Protein AF-A0A2J7Q2E6-F1 (afdb_monomer_lite)

Structure (mmCIF, N/CA/C/O backbone):
data_AF-A0A2J7Q2E6-F1
#
_entry.id   AF-A0A2J7Q2E6-F1
#
loop_
_atom_site.group_PDB
_atom_site.id
_atom_site.type_symbol
_atom_site.label_atom_id
_atom_site.label_alt_id
_atom_site.label_comp_id
_atom_site.label_asym_id
_atom_site.label_entity_id
_atom_site.label_seq_id
_atom_site.pdbx_PDB_ins_code
_atom_site.Cartn_x
_atom_site.Cartn_y
_atom_site.Cartn_z
_atom_site.occupancy
_atom_site.B_iso_or_equiv
_atom_site.auth_seq_id
_atom_site.auth_comp_id
_atom_site.auth_asym_id
_atom_site.auth_atom_id
_atom_site.pdbx_PDB_model_num
ATOM 1 N N . MET A 1 1 ? -3.993 6.551 -7.805 1.00 82.69 1 MET A N 1
ATOM 2 C CA . MET A 1 1 ? -4.299 5.877 -6.525 1.00 82.69 1 MET A CA 1
ATOM 3 C C . MET A 1 1 ? -5.710 6.246 -6.129 1.00 82.69 1 MET A C 1
ATOM 5 O O . MET A 1 1 ? -6.049 7.419 -6.225 1.00 82.69 1 MET A O 1
ATOM 9 N N . SER A 1 2 ? -6.499 5.266 -5.706 1.00 92.56 2 SER A N 1
ATOM 10 C CA . SER A 1 2 ? -7.880 5.470 -5.256 1.00 92.56 2 SER A CA 1
ATOM 11 C C . SER A 1 2 ? -8.072 4.818 -3.895 1.00 92.56 2 SER A C 1
ATOM 13 O O . SER A 1 2 ? -7.471 3.780 -3.622 1.00 92.56 2 SER A O 1
ATOM 15 N N . ILE A 1 3 ? -8.894 5.423 -3.040 1.00 94.50 3 ILE A N 1
ATOM 16 C CA . ILE A 1 3 ? -9.083 4.992 -1.655 1.00 94.50 3 ILE A CA 1
ATOM 17 C C . ILE A 1 3 ? -10.569 4.849 -1.341 1.00 94.50 3 ILE A C 1
ATOM 19 O O . ILE A 1 3 ? -11.373 5.700 -1.718 1.00 94.50 3 ILE A O 1
ATOM 23 N N . VAL A 1 4 ? -10.924 3.782 -0.633 1.00 96.38 4 VAL A N 1
ATOM 24 C CA . VAL A 1 4 ? -12.251 3.608 -0.040 1.00 96.38 4 VAL A CA 1
ATOM 25 C C . VAL A 1 4 ? -12.102 3.125 1.397 1.00 96.38 4 VAL A C 1
ATOM 27 O O . VAL A 1 4 ? -11.210 2.337 1.714 1.00 96.38 4 VAL A O 1
ATOM 30 N N . GLU A 1 5 ? -12.962 3.618 2.282 1.00 96.44 5 GLU A N 1
ATOM 31 C CA . GLU A 1 5 ? -12.970 3.231 3.688 1.00 96.44 5 GLU A CA 1
ATOM 32 C C . GLU A 1 5 ? -14.276 2.519 4.052 1.00 96.44 5 GLU A C 1
ATOM 34 O O . GLU A 1 5 ? -15.370 3.038 3.838 1.00 96.44 5 GLU A O 1
ATOM 39 N N . LEU A 1 6 ? -14.146 1.341 4.661 1.00 96.44 6 LEU A N 1
ATOM 40 C CA . LEU A 1 6 ? -15.229 0.584 5.273 1.00 96.44 6 LEU A CA 1
ATOM 41 C C . LEU A 1 6 ? -15.269 0.923 6.769 1.00 96.44 6 LEU A C 1
ATOM 43 O O . LEU A 1 6 ? -14.531 0.354 7.579 1.00 96.44 6 L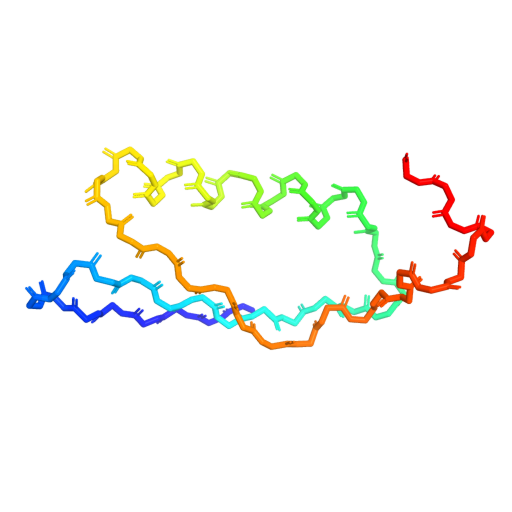EU A O 1
ATOM 47 N N . LEU A 1 7 ? -16.129 1.878 7.131 1.00 94.56 7 LEU A N 1
ATOM 48 C CA . LEU A 1 7 ? -16.173 2.481 8.471 1.00 94.56 7 LEU A CA 1
ATOM 49 C C . LEU A 1 7 ? -16.434 1.462 9.592 1.00 94.56 7 LEU A C 1
ATOM 51 O O . LEU A 1 7 ? -15.821 1.548 10.655 1.00 94.56 7 LEU A O 1
ATOM 55 N N . LYS A 1 8 ? -17.323 0.488 9.351 1.00 94.94 8 LYS A N 1
ATOM 56 C CA . LYS A 1 8 ? -17.740 -0.505 10.354 1.00 94.94 8 LYS A CA 1
ATOM 57 C C . LYS A 1 8 ? -16.575 -1.381 10.821 1.00 94.94 8 LYS A C 1
ATOM 59 O O . LYS A 1 8 ? -16.420 -1.615 12.015 1.00 94.94 8 LYS A O 1
ATOM 64 N N . ASP A 1 9 ? -15.734 -1.800 9.883 1.00 94.44 9 ASP A N 1
ATOM 65 C CA . ASP A 1 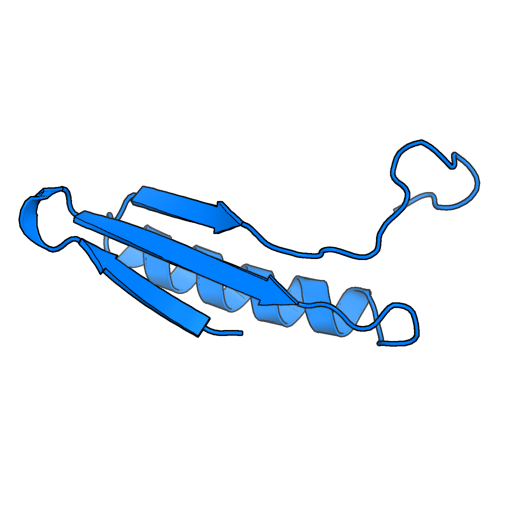9 ? -14.628 -2.729 10.129 1.00 94.44 9 ASP A CA 1
ATOM 66 C C . ASP A 1 9 ? -13.280 -2.017 10.308 1.00 94.44 9 ASP A C 1
ATOM 68 O O . ASP A 1 9 ? -12.254 -2.666 10.535 1.00 94.44 9 ASP A O 1
ATOM 72 N N . LYS A 1 10 ? -13.273 -0.677 10.210 1.00 95.94 10 LYS A N 1
ATOM 73 C CA . LYS A 1 10 ? -12.066 0.162 10.202 1.00 95.94 10 LYS A CA 1
ATOM 74 C C . LYS A 1 10 ? -11.057 -0.312 9.153 1.00 95.94 10 LYS A C 1
ATOM 76 O O . LYS A 1 10 ? -9.856 -0.353 9.421 1.00 95.94 10 LYS A O 1
ATOM 81 N N . ILE A 1 11 ? -11.548 -0.699 7.976 1.00 97.56 11 ILE A N 1
ATOM 82 C CA . ILE A 1 11 ? -10.722 -1.158 6.856 1.00 97.56 11 ILE A CA 1
ATOM 83 C C . ILE A 1 11 ? -10.587 -0.020 5.850 1.00 97.56 11 ILE A C 1
ATOM 85 O O . ILE A 1 11 ? -11.574 0.563 5.417 1.00 97.56 11 ILE A O 1
ATOM 89 N N . VAL A 1 12 ? -9.359 0.263 5.444 1.00 97.75 12 VAL A N 1
ATOM 90 C CA . VAL A 1 12 ? -9.031 1.118 4.309 1.00 97.75 12 VAL A CA 1
ATOM 91 C C . VAL A 1 12 ? -8.572 0.216 3.175 1.00 97.75 12 VAL A C 1
ATOM 93 O O . VAL A 1 12 ? -7.643 -0.569 3.353 1.00 97.75 12 VAL A O 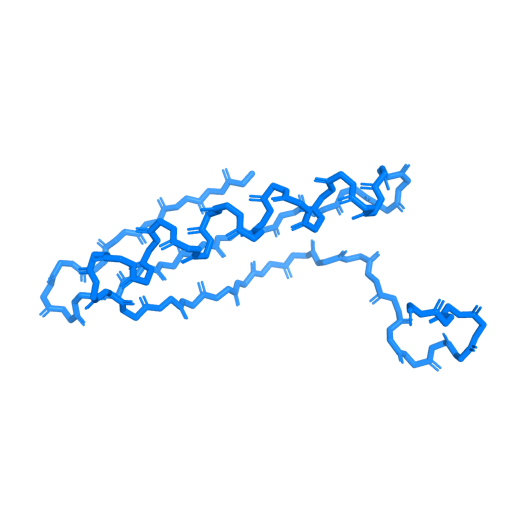1
ATOM 96 N N . VAL A 1 13 ? -9.204 0.334 2.013 1.00 97.50 13 VAL A N 1
ATOM 97 C CA . VAL A 1 13 ? -8.750 -0.314 0.782 1.00 97.50 13 VAL A CA 1
ATOM 98 C C . VAL A 1 13 ? -8.101 0.753 -0.089 1.00 97.50 13 VAL A C 1
ATOM 100 O O . VAL A 1 13 ? -8.748 1.725 -0.486 1.00 97.50 13 VAL A O 1
ATOM 103 N N . LEU A 1 14 ? -6.810 0.582 -0.363 1.00 97.25 14 LEU A N 1
ATOM 104 C CA . LEU A 1 14 ? -6.032 1.446 -1.240 1.00 97.25 14 LEU A CA 1
ATOM 105 C C . LEU A 1 14 ? -5.739 0.698 -2.540 1.00 97.25 14 LEU A C 1
ATOM 107 O O . LEU A 1 14 ? -4.967 -0.261 -2.558 1.00 97.25 14 LEU A O 1
ATOM 111 N N . CYS A 1 15 ? -6.341 1.172 -3.629 1.00 96.88 15 CYS A N 1
ATOM 112 C CA . CYS A 1 15 ? -6.055 0.689 -4.969 1.00 96.88 15 CYS A CA 1
ATOM 113 C C . CYS A 1 15 ? -4.887 1.482 -5.572 1.00 96.88 15 CYS A C 1
ATOM 115 O O . CYS A 1 15 ? -4.939 2.709 -5.751 1.00 96.88 15 CYS A O 1
ATOM 117 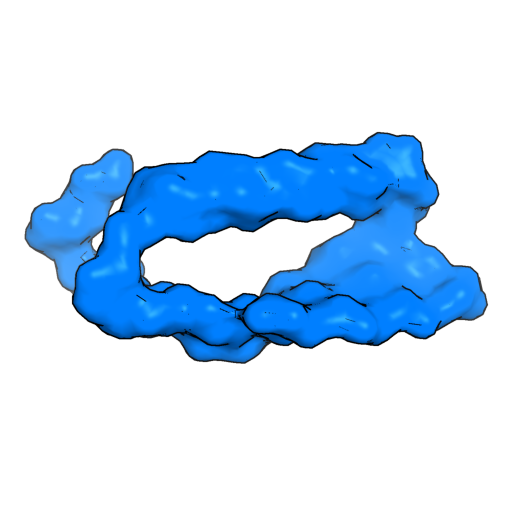N N . ILE A 1 16 ? -3.819 0.756 -5.868 1.00 95.75 16 ILE A N 1
ATOM 118 C CA . ILE A 1 16 ? -2.540 1.229 -6.363 1.00 95.75 16 ILE A CA 1
ATOM 119 C C . ILE A 1 16 ? -2.453 0.981 -7.866 1.00 95.75 16 ILE A C 1
ATOM 121 O O . ILE A 1 16 ? -2.803 -0.079 -8.378 1.00 95.75 16 ILE A O 1
ATOM 125 N N . TYR A 1 17 ? -1.927 1.978 -8.565 1.00 94.31 17 TYR A N 1
ATOM 126 C CA . TYR A 1 17 ? -1.393 1.826 -9.908 1.00 94.31 17 TYR A CA 1
ATOM 127 C C . TYR A 1 17 ? -0.029 2.512 -9.921 1.00 94.31 17 TYR A C 1
ATOM 129 O O . TYR A 1 17 ? 0.039 3.732 -9.741 1.00 94.31 17 TYR A O 1
ATOM 137 N N . ARG A 1 18 ? 1.046 1.738 -10.082 1.00 93.88 18 ARG A N 1
ATOM 138 C CA . ARG A 1 18 ? 2.397 2.256 -10.341 1.00 93.88 18 ARG A CA 1
ATOM 139 C C . ARG A 1 18 ? 2.657 2.151 -11.840 1.00 93.88 18 ARG A C 1
ATOM 141 O O . ARG A 1 18 ? 2.492 1.077 -12.399 1.00 93.88 18 ARG A O 1
ATOM 148 N N . SER A 1 19 ? 3.079 3.229 -12.496 1.00 93.44 19 SER A N 1
ATOM 149 C CA . SER A 1 19 ? 3.533 3.149 -13.894 1.00 93.44 19 SER A CA 1
ATOM 150 C C . SER A 1 19 ? 4.742 2.201 -14.015 1.00 93.44 19 SER A C 1
ATOM 152 O O . SER A 1 19 ? 5.615 2.287 -13.147 1.00 93.44 19 SER A O 1
ATOM 154 N N . PRO A 1 20 ? 4.836 1.334 -15.047 1.00 92.31 20 PRO A N 1
ATOM 155 C CA . PRO A 1 20 ? 6.006 0.469 -15.242 1.00 92.31 20 PRO A CA 1
ATOM 156 C C . PRO A 1 20 ? 7.315 1.269 -15.363 1.00 92.31 20 PRO A C 1
ATOM 158 O O . PRO A 1 20 ? 8.323 0.868 -14.779 1.00 92.31 20 PRO A O 1
ATOM 161 N N . ASP A 1 21 ? 7.256 2.443 -16.000 1.00 94.12 21 ASP A N 1
ATOM 162 C CA . ASP A 1 21 ? 8.397 3.343 -16.237 1.00 94.12 21 ASP A CA 1
ATOM 163 C C . ASP A 1 21 ? 8.571 4.422 -15.151 1.00 94.12 21 ASP A C 1
ATOM 165 O O . ASP A 1 21 ? 9.426 5.299 -15.256 1.00 94.12 21 ASP A O 1
ATOM 169 N N . GLY A 1 22 ? 7.724 4.422 -14.115 1.00 90.06 22 GLY A N 1
ATOM 170 C CA . GLY A 1 22 ? 7.783 5.428 -13.052 1.00 90.06 22 GLY A CA 1
ATOM 171 C C . GLY A 1 22 ? 8.940 5.195 -12.078 1.00 90.06 22 GLY A C 1
ATOM 172 O O . GLY A 1 22 ? 9.350 4.058 -11.859 1.00 90.06 22 GLY A O 1
ATOM 173 N N . ASP A 1 23 ? 9.417 6.245 -11.410 1.00 92.81 23 ASP A N 1
ATOM 174 C CA . ASP A 1 23 ? 10.432 6.104 -10.357 1.00 92.81 23 ASP A CA 1
ATOM 175 C C . ASP A 1 23 ? 9.920 5.200 -9.218 1.00 92.81 23 ASP A C 1
ATOM 177 O O . ASP A 1 23 ? 8.915 5.487 -8.554 1.00 92.81 23 ASP A O 1
ATOM 181 N N . PHE A 1 24 ? 10.609 4.075 -9.017 1.00 90.88 24 PHE A N 1
ATOM 182 C CA . PHE A 1 24 ? 10.232 3.065 -8.035 1.00 90.88 24 PHE A CA 1
ATOM 183 C C . PHE A 1 24 ? 10.441 3.536 -6.589 1.00 90.88 24 PHE A C 1
ATOM 185 O O . PHE A 1 24 ? 9.570 3.324 -5.744 1.00 90.88 24 PHE A O 1
ATOM 192 N N . TYR A 1 25 ? 11.544 4.227 -6.301 1.00 92.62 25 TYR A N 1
ATOM 193 C CA . TYR A 1 25 ? 11.855 4.702 -4.953 1.00 92.62 25 TYR A CA 1
ATOM 194 C C . TYR A 1 25 ? 10.914 5.826 -4.526 1.00 92.62 25 TYR A C 1
ATOM 196 O O . TYR A 1 25 ? 10.431 5.840 -3.392 1.00 92.62 25 TYR A O 1
ATOM 204 N N . MET A 1 26 ? 10.583 6.739 -5.441 1.00 94.50 26 MET A N 1
ATOM 205 C CA . MET A 1 26 ? 9.583 7.774 -5.193 1.00 94.50 26 MET A CA 1
ATOM 206 C C . MET A 1 26 ? 8.206 7.157 -4.918 1.00 94.50 26 MET A C 1
ATOM 208 O O . MET A 1 26 ? 7.493 7.608 -4.018 1.00 94.50 26 MET A O 1
ATOM 212 N N . PHE A 1 27 ? 7.837 6.103 -5.653 1.00 94.06 27 PHE A N 1
ATOM 213 C CA . PHE A 1 27 ? 6.613 5.351 -5.388 1.00 94.06 27 PHE A CA 1
ATOM 214 C C . PHE A 1 27 ? 6.617 4.726 -3.983 1.00 94.06 27 PHE A C 1
ATOM 216 O O . PHE A 1 27 ? 5.660 4.938 -3.236 1.00 94.06 27 PHE A O 1
ATOM 223 N N . LEU A 1 28 ? 7.689 4.023 -3.599 1.00 93.94 28 LEU A N 1
ATOM 224 C CA . LEU A 1 28 ? 7.809 3.407 -2.273 1.00 93.94 28 LEU A CA 1
ATOM 225 C C . LEU A 1 28 ? 7.739 4.440 -1.144 1.00 93.94 28 LEU A C 1
ATOM 227 O O . LEU A 1 28 ? 7.000 4.235 -0.184 1.00 93.94 28 LEU A O 1
ATOM 231 N N . LYS A 1 29 ? 8.426 5.579 -1.285 1.00 96.56 29 LYS A N 1
ATOM 232 C CA . LYS A 1 29 ? 8.397 6.666 -0.297 1.00 96.56 29 LYS A CA 1
ATOM 233 C C . LYS A 1 29 ? 6.983 7.213 -0.090 1.00 96.56 29 LYS A C 1
ATOM 235 O O . LYS A 1 29 ? 6.545 7.412 1.040 1.00 96.56 29 LYS A O 1
ATOM 240 N N . ASN A 1 30 ? 6.245 7.437 -1.177 1.00 94.50 30 ASN A N 1
ATOM 241 C CA . ASN A 1 30 ? 4.862 7.906 -1.092 1.00 94.50 30 ASN A CA 1
ATOM 242 C C . ASN A 1 30 ? 3.940 6.844 -0.477 1.00 94.50 30 ASN A C 1
ATOM 244 O O . ASN A 1 30 ? 3.065 7.174 0.325 1.00 94.50 30 ASN A O 1
ATOM 248 N N . LEU A 1 31 ? 4.142 5.573 -0.829 1.00 95.44 31 LEU A N 1
ATOM 249 C CA . LEU A 1 31 ? 3.377 4.462 -0.275 1.00 95.44 31 LEU A CA 1
ATOM 250 C C . LEU A 1 31 ? 3.612 4.309 1.234 1.00 95.44 31 LEU A C 1
ATOM 252 O O . LEU A 1 31 ? 2.650 4.137 1.980 1.00 95.44 31 LEU A O 1
ATOM 256 N N . GLU A 1 32 ? 4.857 4.427 1.693 1.00 96.81 32 GLU A N 1
ATOM 257 C CA . GLU A 1 32 ? 5.214 4.369 3.111 1.00 96.81 32 GLU A CA 1
ATOM 258 C C . GLU A 1 32 ? 4.478 5.442 3.922 1.00 96.81 32 GLU A C 1
ATOM 260 O O . GLU A 1 32 ? 3.847 5.127 4.933 1.00 96.81 32 GLU A O 1
ATOM 265 N N . VAL A 1 33 ? 4.464 6.690 3.443 1.00 96.56 33 VAL A N 1
ATOM 266 C CA . VAL A 1 33 ? 3.727 7.788 4.091 1.00 96.56 33 VAL A CA 1
ATOM 267 C C . VAL A 1 33 ? 2.235 7.458 4.213 1.00 96.56 33 VAL A C 1
ATOM 269 O O . VAL A 1 33 ? 1.614 7.715 5.247 1.00 96.56 33 VAL A O 1
ATOM 272 N N . VAL A 1 34 ? 1.630 6.864 3.180 1.00 95.19 34 VAL A N 1
ATOM 273 C CA . VAL A 1 34 ? 0.216 6.461 3.226 1.00 95.19 34 VAL A CA 1
ATOM 274 C C . VAL A 1 34 ? -0.005 5.334 4.238 1.00 95.19 34 VAL A C 1
ATOM 276 O O . VAL A 1 34 ? -0.941 5.417 5.035 1.00 95.19 34 VAL A O 1
ATOM 279 N N . ILE A 1 35 ? 0.859 4.316 4.257 1.00 96.19 35 ILE A N 1
ATOM 280 C CA . ILE A 1 35 ? 0.778 3.198 5.207 1.00 96.19 35 ILE A CA 1
ATOM 281 C C . ILE A 1 35 ? 0.872 3.713 6.647 1.00 96.19 35 ILE A C 1
ATOM 283 O O . ILE A 1 35 ? -0.003 3.401 7.459 1.00 96.19 35 ILE A O 1
ATOM 287 N N . GLN A 1 36 ? 1.868 4.551 6.949 1.00 97.19 36 GLN A N 1
ATOM 288 C CA . GLN A 1 36 ? 2.056 5.143 8.276 1.00 97.19 36 GLN A CA 1
ATOM 289 C C . GLN A 1 36 ? 0.809 5.924 8.716 1.00 97.19 36 GLN A C 1
ATOM 291 O O . GLN A 1 36 ? 0.303 5.736 9.824 1.00 97.19 36 GLN A O 1
ATOM 296 N N . ASN A 1 37 ? 0.232 6.732 7.822 1.00 94.69 37 ASN A N 1
ATOM 297 C CA . ASN A 1 37 ? -0.983 7.496 8.107 1.00 94.69 37 ASN A CA 1
ATOM 298 C C . ASN A 1 37 ? -2.207 6.616 8.418 1.00 94.69 37 ASN A C 1
ATOM 300 O O . ASN A 1 37 ? -3.045 6.993 9.244 1.00 94.69 37 ASN A O 1
ATOM 304 N N . VAL A 1 38 ? -2.345 5.458 7.767 1.00 95.25 38 VAL A N 1
ATOM 305 C CA . VAL A 1 38 ? -3.442 4.513 8.040 1.00 95.25 38 VAL A CA 1
ATOM 306 C C . VAL A 1 38 ? -3.204 3.766 9.357 1.00 95.25 38 VAL A C 1
ATOM 308 O O . VAL A 1 38 ? -4.132 3.629 10.161 1.00 95.25 38 VAL A O 1
ATOM 311 N N . GLN A 1 39 ? -1.963 3.351 9.619 1.00 93.44 39 GLN A N 1
ATOM 312 C CA . GLN A 1 39 ? -1.572 2.658 10.848 1.00 93.44 39 GLN A CA 1
ATOM 313 C C . GLN A 1 39 ? -1.748 3.534 12.095 1.00 93.44 39 GLN A C 1
ATOM 315 O O . GLN A 1 39 ? -2.317 3.069 13.084 1.00 93.44 39 GLN A O 1
ATOM 320 N N . LEU A 1 40 ? -1.366 4.816 12.038 1.00 96.94 40 LEU A N 1
ATOM 321 C CA . LEU A 1 40 ? -1.575 5.779 13.132 1.00 96.94 40 LEU A CA 1
ATOM 322 C C . LEU A 1 40 ? -3.057 5.918 13.513 1.00 96.94 40 LEU A C 1
ATOM 324 O O . LEU A 1 40 ? -3.394 6.121 14.679 1.00 96.94 40 LEU A O 1
ATOM 328 N N . LYS A 1 41 ? -3.962 5.739 12.545 1.00 95.31 41 LYS A N 1
ATOM 329 C CA . LYS A 1 41 ? -5.418 5.759 12.757 1.00 95.31 41 LYS A CA 1
ATOM 330 C C . LYS A 1 41 ? -5.975 4.428 13.279 1.00 95.31 41 LYS A C 1
ATOM 332 O O . LYS A 1 41 ? -7.191 4.307 13.427 1.00 95.31 41 LYS A O 1
ATOM 337 N N . LYS A 1 42 ? -5.116 3.439 13.562 1.00 95.12 42 LYS A N 1
ATOM 338 C CA . LYS A 1 42 ? -5.478 2.083 14.013 1.00 95.12 42 LYS A CA 1
ATOM 339 C C . LYS A 1 42 ? -6.488 1.399 13.078 1.00 95.12 42 LYS A C 1
ATOM 341 O O . LYS A 1 42 ? -7.382 0.686 13.536 1.00 95.12 42 LYS A O 1
ATOM 346 N N . LYS A 1 43 ? -6.370 1.654 11.771 1.00 96.25 43 LYS A N 1
ATOM 347 C CA . LYS A 1 43 ? -7.196 1.040 10.722 1.00 96.25 43 LYS A CA 1
ATOM 348 C C . LYS A 1 43 ? -6.435 -0.112 10.068 1.00 96.25 43 LYS A C 1
ATOM 350 O O . LYS A 1 43 ? -5.213 -0.066 9.948 1.00 96.25 43 LYS A O 1
ATOM 355 N N . LYS A 1 44 ? -7.160 -1.141 9.633 1.00 96.12 44 LYS A N 1
ATOM 356 C CA . LYS A 1 44 ? -6.616 -2.212 8.790 1.00 96.12 44 LYS A CA 1
ATOM 357 C C . LYS A 1 44 ? -6.437 -1.670 7.376 1.00 96.12 44 LYS A C 1
ATOM 359 O O . LYS A 1 44 ? -7.323 -0.984 6.876 1.00 96.12 44 LYS A O 1
ATOM 364 N N . LEU A 1 45 ? -5.320 -1.985 6.734 1.00 97.06 45 LEU A N 1
ATOM 365 C CA . LEU A 1 45 ? -5.027 -1.554 5.371 1.00 97.06 45 LEU A CA 1
ATOM 366 C C . LEU A 1 45 ? -5.004 -2.765 4.442 1.00 97.06 45 LEU A C 1
ATOM 368 O O . LEU A 1 45 ? -4.293 -3.729 4.706 1.00 97.06 45 LEU A O 1
ATOM 372 N N . ILE A 1 46 ? -5.766 -2.693 3.356 1.00 97.25 46 ILE A N 1
ATOM 373 C CA . ILE A 1 46 ? -5.697 -3.626 2.234 1.00 97.25 46 ILE A CA 1
ATOM 374 C C . ILE A 1 46 ? -5.109 -2.860 1.055 1.00 97.25 46 ILE A C 1
ATOM 376 O O . ILE A 1 46 ? -5.653 -1.834 0.647 1.00 97.25 46 ILE A O 1
ATOM 380 N N . LEU A 1 47 ? -4.002 -3.363 0.515 1.00 96.62 47 LEU A N 1
ATOM 381 C CA . LEU A 1 47 ? -3.395 -2.848 -0.707 1.00 96.62 47 LEU A CA 1
ATOM 382 C C . LEU A 1 47 ? -3.785 -3.756 -1.872 1.00 96.62 47 LEU A C 1
ATOM 384 O O . LEU A 1 47 ? -3.647 -4.974 -1.781 1.00 96.62 47 LEU A O 1
ATOM 388 N N . CYS A 1 48 ? -4.267 -3.174 -2.963 1.00 96.19 48 CYS A N 1
ATOM 389 C CA . CYS A 1 48 ? -4.632 -3.909 -4.172 1.00 96.19 48 CYS A CA 1
ATOM 390 C C . CYS A 1 48 ? -4.279 -3.107 -5.428 1.00 96.19 48 CYS A C 1
ATOM 392 O O . CYS A 1 48 ? -3.956 -1.928 -5.334 1.00 96.19 48 CYS A O 1
ATOM 394 N N . GLY A 1 49 ? -4.339 -3.734 -6.603 1.00 94.94 49 GLY A N 1
ATOM 395 C CA . GLY A 1 49 ? -4.111 -3.073 -7.891 1.00 94.94 49 GLY A CA 1
ATOM 396 C C . GLY A 1 49 ? -2.810 -3.484 -8.584 1.00 94.94 49 GLY A C 1
ATOM 397 O O . GLY A 1 49 ? -2.250 -4.544 -8.302 1.00 94.94 49 GLY A O 1
ATOM 398 N N . ALA A 1 50 ? -2.364 -2.666 -9.537 1.00 94.31 50 ALA A N 1
ATOM 399 C CA . ALA A 1 50 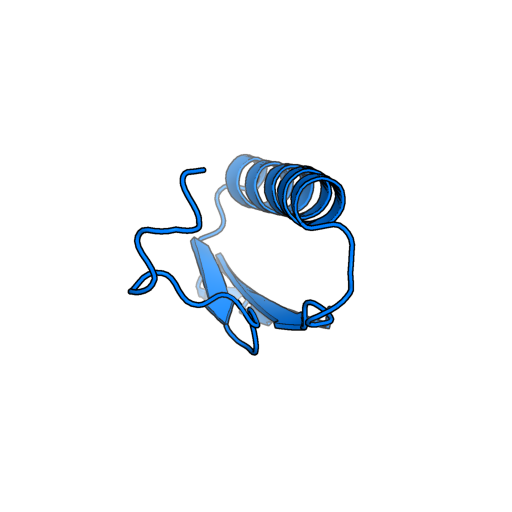? -1.242 -2.970 -10.419 1.00 94.31 50 ALA A CA 1
ATOM 400 C C . ALA A 1 50 ? 0.059 -2.343 -9.900 1.00 94.31 50 ALA A C 1
ATOM 402 O O . ALA A 1 50 ? 0.264 -1.128 -9.960 1.00 94.31 50 ALA A O 1
ATOM 403 N N . TRP A 1 51 ? 0.949 -3.202 -9.409 1.00 92.25 51 TRP A N 1
ATOM 404 C CA . TRP A 1 51 ? 2.260 -2.811 -8.894 1.00 92.25 51 TRP A CA 1
ATOM 405 C C . TRP A 1 51 ? 3.308 -2.650 -9.991 1.00 92.25 51 TRP A C 1
ATOM 407 O O . TRP A 1 51 ? 4.251 -1.891 -9.805 1.00 92.25 51 TRP A O 1
ATOM 417 N N . ASN A 1 52 ? 3.137 -3.344 -11.124 1.00 91.81 52 ASN A N 1
ATOM 418 C CA . ASN A 1 52 ? 4.084 -3.354 -12.242 1.00 91.81 52 ASN A CA 1
ATOM 419 C C . ASN A 1 52 ? 5.535 -3.596 -11.780 1.00 91.81 52 ASN A C 1
ATOM 421 O O . ASN A 1 52 ? 6.443 -2.862 -12.160 1.00 91.81 52 ASN A O 1
ATOM 425 N N . ILE A 1 53 ? 5.733 -4.596 -10.914 1.00 87.25 53 ILE A N 1
ATOM 426 C CA . ILE A 1 53 ? 7.038 -5.053 -10.415 1.00 87.25 53 ILE A CA 1
ATOM 427 C C . ILE A 1 53 ? 7.088 -6.562 -10.607 1.00 87.25 53 ILE A C 1
ATOM 429 O O . ILE A 1 53 ? 6.138 -7.261 -10.246 1.00 87.25 53 ILE A O 1
ATOM 433 N N . ASN A 1 54 ? 8.194 -7.055 -11.153 1.00 86.94 54 ASN A N 1
ATOM 434 C CA . ASN A 1 54 ? 8.455 -8.480 -11.233 1.00 86.94 54 ASN A CA 1
ATOM 435 C C . ASN A 1 54 ? 9.375 -8.902 -10.082 1.00 86.94 54 ASN A C 1
ATOM 437 O O . ASN A 1 54 ? 10.588 -8.787 -10.183 1.00 86.94 54 ASN A O 1
ATOM 441 N N . PHE A 1 55 ? 8.794 -9.392 -8.987 1.00 79.94 55 PHE A N 1
ATOM 442 C CA . PHE A 1 55 ? 9.564 -9.885 -7.837 1.00 79.94 55 PHE A CA 1
ATOM 443 C C . PHE A 1 55 ? 10.227 -11.250 -8.074 1.00 79.94 55 PHE A C 1
ATOM 445 O O . PHE A 1 55 ? 10.983 -11.702 -7.224 1.00 79.94 55 PHE A O 1
ATOM 452 N N . LEU A 1 56 ? 9.922 -11.923 -9.189 1.00 84.50 56 LEU A N 1
ATOM 453 C CA . LEU A 1 56 ? 10.561 -13.185 -9.578 1.00 84.50 56 LEU A CA 1
ATOM 454 C C . LEU A 1 56 ? 11.815 -12.959 -10.431 1.00 84.50 56 LEU A C 1
ATOM 456 O O . LEU A 1 56 ? 12.485 -13.917 -10.806 1.00 84.50 56 LEU A O 1
ATOM 460 N N . ASP A 1 57 ? 12.103 -11.703 -10.771 1.00 82.31 57 ASP A N 1
ATOM 461 C CA . ASP A 1 57 ? 13.301 -11.318 -11.496 1.00 82.31 57 ASP A CA 1
ATOM 462 C C . ASP A 1 57 ? 14.393 -10.900 -10.504 1.00 82.31 57 ASP A C 1
ATOM 464 O O . ASP A 1 57 ? 14.430 -9.764 -10.029 1.00 82.31 57 ASP A O 1
ATOM 468 N N . ASP A 1 58 ? 15.297 -11.833 -10.199 1.00 69.25 58 ASP A N 1
ATOM 469 C CA . ASP A 1 58 ? 16.429 -11.647 -9.276 1.00 69.25 58 ASP A CA 1
ATOM 470 C C . ASP A 1 58 ? 17.455 -10.597 -9.748 1.00 69.25 58 ASP A C 1
ATOM 472 O O . ASP A 1 58 ? 18.415 -10.286 -9.032 1.00 69.25 58 ASP A O 1
ATOM 476 N N . THR A 1 59 ? 17.283 -10.033 -10.949 1.00 65.75 59 THR A N 1
ATOM 477 C CA . THR A 1 59 ? 18.077 -8.882 -11.397 1.00 65.75 59 THR A CA 1
ATOM 478 C C . THR A 1 59 ? 17.671 -7.589 -10.684 1.00 65.75 59 THR A C 1
ATOM 480 O O . THR A 1 59 ? 18.494 -6.682 -10.548 1.00 65.75 59 THR A O 1
ATOM 483 N N . VAL A 1 60 ? 16.447 -7.521 -10.147 1.00 57.41 60 VAL A N 1
ATOM 484 C CA . VAL A 1 60 ? 15.943 -6.396 -9.352 1.00 57.41 60 VAL A CA 1
ATOM 485 C C . VAL A 1 60 ? 16.224 -6.665 -7.871 1.00 57.41 60 VAL A C 1
ATOM 487 O O . VAL A 1 60 ? 15.342 -7.022 -7.093 1.00 57.41 60 VAL A O 1
ATOM 490 N N . ARG A 1 61 ? 17.486 -6.506 -7.460 1.00 52.47 61 ARG A N 1
ATOM 491 C CA . ARG A 1 61 ? 17.848 -6.486 -6.034 1.00 52.47 61 ARG A CA 1
ATOM 492 C C . ARG A 1 61 ? 17.424 -5.143 -5.438 1.00 52.47 61 ARG A C 1
ATOM 494 O O . ARG A 1 61 ? 18.037 -4.125 -5.753 1.00 52.47 61 ARG A O 1
ATOM 501 N N . VAL A 1 62 ? 16.360 -5.150 -4.633 1.00 53.66 62 VAL A N 1
ATOM 502 C CA . VAL A 1 62 ? 15.942 -4.004 -3.801 1.00 53.66 62 VAL A CA 1
ATOM 503 C C . VAL A 1 62 ? 16.857 -3.880 -2.591 1.00 53.66 62 VAL A C 1
ATOM 505 O O . VAL A 1 62 ? 17.138 -4.928 -1.968 1.00 53.66 62 VAL A O 1
#

pLDDT: 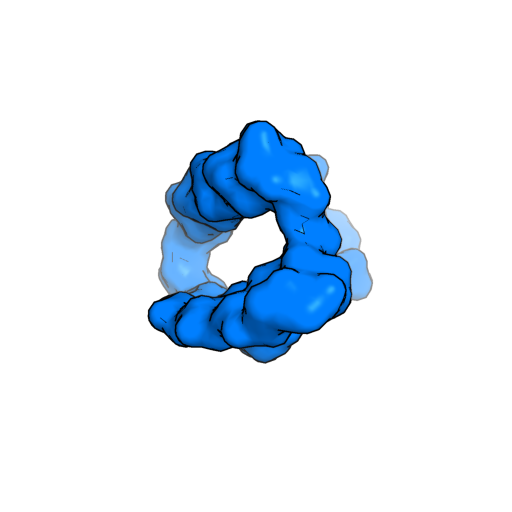mean 91.13, std 10.21, range [52.47, 97.75]

Foldseek 3Di:
DDWDADPVQLEIEDEDDDDLPDDPVVVVVVVVVVVVVSVVVVGHYHYHYHPNDDPVPPVPDD

Secondary structure (DSSP, 8-state):
-EEEEETTTTEEEEEEE--TTS-HHHHHHHHHHHHHHHHHTT-EEEEEEE----TT-TT---

Organism: NCBI:txid105785

Radius of gyration: 13.32 Å; chains: 1; bounding box: 36×21×30 Å

Sequence (62 aa):
MSIVELLKDKIVVLCIYRSPDGDFYMFLKNLEVVIQNVQLKKKKLILCGAWNINFLDDTVRV